Protein AF-A0A1Y5U0S2-F1 (afdb_monomer)

Solvent-accessible surface area (backbone atoms only — not comparable to full-atom values): 6459 Å² total; per-residue (Å²): 103,85,93,36,100,86,48,69,52,39,67,56,48,13,67,76,68,72,52,55,56,70,57,25,43,55,49,47,54,51,54,52,58,73,66,56,73,87,73,82,66,66,82,43,78,85,76,43,61,63,48,78,50,78,46,76,52,78,72,67,49,85,72,50,95,84,62,59,92,66,75,32,26,34,42,30,42,35,42,34,32,69,81,79,69,50,70,50,74,45,80,42,94,61,91,47,68,80,70,59,63,89,118

Foldseek 3Di:
DPPDPVDDDLVNQCVVVVHDSVVSVVVVVVVVVVPDDPPPDDACPVVFDKDKDKDFDDACDDADPPDDDRLRTFIKIWIAGPVVRDIDIDTFPDPDPVRVPPD

Organism: NCBI:txid254357

pLDDT: mean 80.91, std 10.55, range [52.97, 96.06]

Radius of gyration: 17.93 Å; Cα contacts (8 Å, |Δi|>4): 113; chains: 1; bounding box: 38×44×41 Å

Sequence (103 aa):
MVSSKKGISSHQLHRVLGITYKSAWFLTHRIRACMRSGALAPFGSNGGTVEVDETFIGTKHKKSKTARGFAHKNAMLTLVDRNTGQARSIVVDDINRDTLVPI

Secondary structure (DSSP, 8-state):
-TT-TT---HHHHHHHH---HHHHHHHHHHHHHHT-----PPTTTTSPPEEEEEEEES-SSPPPTT--TTTTSEEEEEEEETTT--EEEEEES---HHHHTT-

Mean predicted aligned error: 9.55 Å

InterPro domains:
  IPR024445 ISXO2-like transposase domain [PF12762] (48-102)

Nearest PDB structures (foldseek):
  2qqu-assembly1_A  TM=4.085E-01  e=4.779E+00  Arabidopsis thaliana
  2qqw-assembly1_A  TM=4.067E-01  e=7.011E+00  Arabidopsis thaliana

Structure (mmCIF, N/CA/C/O backbone):
data_AF-A0A1Y5U0S2-F1
#
_entry.id   AF-A0A1Y5U0S2-F1
#
loop_
_atom_site.group_PDB
_atom_site.id
_atom_site.type_symbol
_atom_site.label_atom_id
_atom_site.label_alt_id
_atom_site.label_comp_id
_atom_site.label_asym_id
_atom_site.label_entity_id
_atom_site.label_seq_id
_atom_site.pdbx_PDB_ins_code
_atom_site.Cartn_x
_atom_site.Cartn_y
_atom_site.Cartn_z
_atom_site.occupancy
_atom_site.B_iso_or_equiv
_atom_site.auth_seq_id
_atom_site.auth_comp_id
_atom_site.auth_asym_id
_atom_site.auth_atom_id
_atom_site.pdbx_PDB_model_num
ATOM 1 N N . MET A 1 1 ? -11.380 -15.263 -0.778 1.00 59.25 1 MET A N 1
ATOM 2 C CA . MET A 1 1 ? -12.029 -13.935 -0.599 1.00 59.25 1 MET A CA 1
ATOM 3 C C . MET A 1 1 ? -12.871 -13.549 -1.827 1.00 59.25 1 MET A C 1
ATOM 5 O O . MET A 1 1 ? -12.901 -12.392 -2.217 1.00 59.25 1 MET A O 1
ATOM 9 N N . VAL A 1 2 ? -13.560 -14.517 -2.438 1.00 52.97 2 VAL A N 1
ATOM 10 C CA . VAL A 1 2 ? -13.981 -14.459 -3.854 1.00 52.97 2 VAL A CA 1
ATOM 11 C C . VAL A 1 2 ? -15.354 -13.796 -4.063 1.00 52.97 2 VAL A C 1
ATOM 13 O O . VAL A 1 2 ? -15.691 -13.425 -5.175 1.00 52.97 2 VAL A O 1
ATOM 16 N N . SER A 1 3 ? -16.123 -13.548 -2.996 1.00 64.19 3 SER A N 1
ATOM 17 C CA . SER A 1 3 ? -17.449 -12.913 -3.110 1.00 64.19 3 SER A CA 1
ATOM 18 C C . SER A 1 3 ? -17.414 -11.383 -3.277 1.00 64.19 3 SER A C 1
ATOM 20 O O . SER A 1 3 ? -18.458 -10.773 -3.478 1.00 64.19 3 SER A O 1
ATOM 22 N N . SER A 1 4 ? -16.248 -10.738 -3.163 1.00 66.69 4 SER A N 1
ATOM 23 C CA . SER A 1 4 ? -16.105 -9.283 -3.299 1.00 66.69 4 SER A CA 1
ATOM 24 C C . SER A 1 4 ? -14.924 -8.961 -4.201 1.00 66.69 4 SER A C 1
ATOM 26 O O . SER A 1 4 ? -13.795 -9.362 -3.912 1.00 66.69 4 SER A O 1
ATOM 28 N N . LYS A 1 5 ? -15.170 -8.166 -5.250 1.00 64.06 5 LYS A N 1
ATOM 29 C CA . LYS A 1 5 ? -14.145 -7.699 -6.202 1.00 64.06 5 LYS A CA 1
ATOM 30 C C . LYS A 1 5 ? -12.992 -6.951 -5.516 1.00 64.06 5 LYS A C 1
ATOM 32 O O . LYS A 1 5 ? -11.886 -6.921 -6.036 1.00 64.06 5 LYS A O 1
ATOM 37 N N . LYS A 1 6 ? -13.240 -6.370 -4.335 1.00 73.88 6 LYS A N 1
ATOM 38 C CA . LYS A 1 6 ? -12.258 -5.612 -3.536 1.00 73.88 6 LYS A CA 1
ATOM 39 C C . LYS A 1 6 ? -11.628 -6.438 -2.399 1.00 73.88 6 LYS A C 1
ATOM 41 O O . LYS A 1 6 ? -10.906 -5.893 -1.571 1.00 73.88 6 LYS A O 1
ATOM 46 N N . GLY A 1 7 ? -11.927 -7.737 -2.318 1.00 77.25 7 GLY A N 1
ATOM 47 C CA . GLY A 1 7 ? -11.585 -8.583 -1.175 1.00 77.25 7 GLY A CA 1
ATOM 48 C C . GLY A 1 7 ? -12.549 -8.421 0.008 1.00 77.25 7 GLY A C 1
ATOM 49 O O . GLY A 1 7 ? -13.508 -7.647 -0.034 1.00 77.25 7 GLY A O 1
ATOM 50 N N . ILE A 1 8 ? -12.315 -9.199 1.068 1.00 85.25 8 ILE A N 1
ATOM 51 C CA . ILE A 1 8 ? -13.146 -9.231 2.283 1.00 85.25 8 ILE A CA 1
ATOM 52 C C . ILE A 1 8 ? -12.290 -8.797 3.477 1.00 85.25 8 ILE A C 1
ATOM 54 O O . ILE A 1 8 ? -11.192 -9.320 3.689 1.00 85.25 8 ILE A O 1
ATOM 58 N N . SER A 1 9 ? -12.780 -7.830 4.259 1.00 88.69 9 SER A N 1
ATOM 59 C CA . SER A 1 9 ? -12.124 -7.415 5.502 1.00 88.69 9 SER A CA 1
ATOM 60 C C . SER A 1 9 ? -12.351 -8.448 6.606 1.00 88.69 9 SER A C 1
A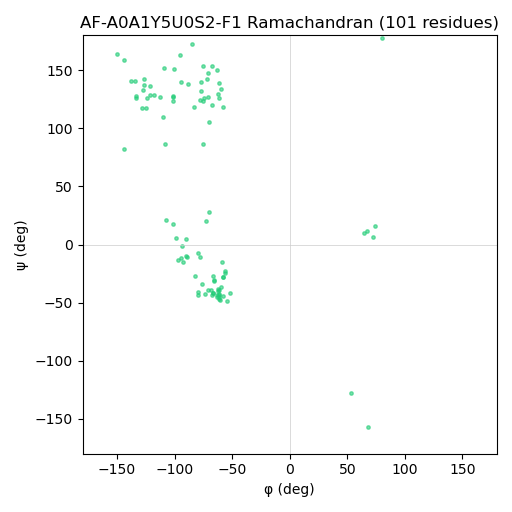TOM 62 O O . SER A 1 9 ? -13.377 -9.129 6.629 1.00 88.69 9 SER A O 1
ATOM 64 N N . SER A 1 10 ? -11.436 -8.533 7.574 1.00 90.25 10 SER A N 1
ATOM 65 C CA . SER A 1 10 ? -11.599 -9.435 8.725 1.00 90.25 10 SER A CA 1
ATOM 66 C C . SER A 1 10 ? -12.890 -9.147 9.503 1.00 90.25 10 SER A C 1
ATOM 68 O O . SER A 1 10 ? -13.484 -10.044 10.090 1.00 90.25 10 SER A O 1
ATOM 70 N N . HIS A 1 11 ? -13.359 -7.897 9.471 1.00 90.50 11 HIS A N 1
ATOM 71 C CA . HIS A 1 11 ? -14.596 -7.481 10.126 1.00 90.50 11 HIS A CA 1
ATOM 72 C C . HIS A 1 11 ? -15.854 -7.918 9.355 1.00 90.50 11 HIS A C 1
ATOM 74 O O . HIS A 1 11 ? -16.860 -8.275 9.961 1.00 90.50 11 HIS A O 1
ATOM 80 N N . GLN A 1 12 ? -15.797 -7.960 8.020 1.00 89.44 12 GLN A N 1
ATOM 81 C CA . GLN A 1 12 ? -16.847 -8.601 7.223 1.00 89.44 12 GLN A CA 1
ATOM 82 C C . GLN A 1 12 ? -16.865 -10.115 7.464 1.00 89.44 12 GLN A C 1
ATOM 84 O O . GLN A 1 12 ? -17.929 -10.690 7.657 1.00 89.44 12 GLN A O 1
ATOM 89 N N . LEU A 1 13 ? -15.691 -10.751 7.532 1.00 89.75 13 LEU A N 1
ATOM 90 C CA . LEU A 1 13 ? -15.581 -12.185 7.811 1.00 89.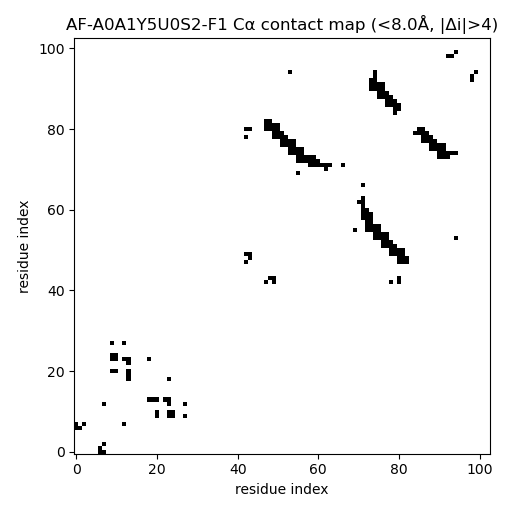75 13 LEU A CA 1
ATOM 91 C C . LEU A 1 13 ? -16.164 -12.554 9.187 1.00 89.75 13 LEU A C 1
ATOM 93 O O . LEU A 1 13 ? -16.851 -13.561 9.313 1.00 89.75 13 LEU A O 1
ATOM 97 N N . HIS A 1 14 ? -15.938 -11.705 10.193 1.00 93.12 14 HIS A N 1
ATOM 98 C CA . HIS A 1 14 ? -16.551 -11.801 11.519 1.00 93.12 14 HIS A CA 1
ATOM 99 C C . HIS A 1 14 ? -18.086 -11.858 11.446 1.00 93.12 14 HIS A C 1
ATOM 101 O O . HIS A 1 14 ? -18.682 -12.759 12.028 1.00 93.12 14 HIS A O 1
ATOM 107 N N . ARG A 1 15 ? -18.716 -10.950 10.687 1.00 92.44 15 ARG A N 1
ATOM 108 C CA . ARG A 1 15 ? -20.180 -10.918 10.529 1.00 92.44 15 ARG A CA 1
AT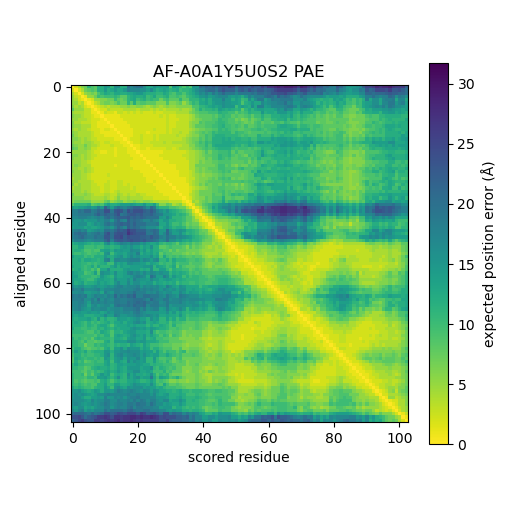OM 109 C C . ARG A 1 15 ? -20.733 -12.105 9.751 1.00 92.44 15 ARG A C 1
ATOM 111 O O . ARG A 1 15 ? -21.785 -12.614 10.102 1.00 92.44 15 ARG A O 1
ATOM 118 N N . VAL A 1 16 ? -20.031 -12.530 8.702 1.00 91.00 16 VAL A N 1
ATOM 119 C CA . VAL A 1 16 ? -20.476 -13.636 7.843 1.00 91.00 16 VAL A CA 1
ATOM 120 C C . VAL A 1 16 ? -20.376 -14.982 8.565 1.00 91.00 16 VAL A C 1
ATOM 122 O O . VAL A 1 16 ? -21.257 -15.816 8.410 1.00 91.00 16 VAL A O 1
ATOM 125 N N . LEU A 1 17 ? -19.315 -15.202 9.350 1.00 89.75 17 LEU A N 1
ATOM 126 C CA . LEU A 1 17 ? -19.071 -16.477 10.036 1.00 89.75 17 LEU A CA 1
ATOM 127 C C . LEU A 1 17 ? -19.607 -16.528 11.476 1.00 89.75 17 LEU A C 1
ATOM 129 O O . LEU A 1 17 ? -19.580 -17.593 12.082 1.00 89.75 17 LEU A O 1
ATOM 133 N N . GLY A 1 18 ? -20.017 -15.398 12.063 1.00 92.62 18 GLY A N 1
ATOM 134 C CA . GLY A 1 18 ? -20.519 -15.334 13.444 1.00 92.62 18 GLY A CA 1
ATOM 135 C C . GLY A 1 18 ? -19.478 -15.626 14.539 1.00 92.62 18 GLY A C 1
ATOM 136 O O . GLY A 1 18 ? -19.831 -15.807 15.699 1.00 92.62 18 GLY A O 1
ATOM 137 N N . ILE A 1 19 ? -18.188 -15.684 14.198 1.00 94.75 19 ILE A N 1
ATOM 138 C CA . ILE A 1 19 ? -17.075 -15.925 15.141 1.00 94.75 19 ILE A CA 1
ATOM 139 C C . ILE A 1 19 ? -16.617 -14.626 15.799 1.00 94.75 19 ILE A C 1
ATOM 141 O O . ILE A 1 19 ? -17.015 -13.572 15.350 1.00 94.75 19 ILE A O 1
ATOM 145 N N . THR A 1 20 ? -15.725 -14.623 16.795 1.00 96.06 20 THR A N 1
ATOM 146 C CA . THR A 1 20 ? -15.180 -13.354 17.334 1.00 96.06 20 THR A CA 1
ATOM 147 C C . THR A 1 20 ? -14.280 -12.622 16.325 1.00 96.06 20 THR A C 1
ATOM 149 O O . THR A 1 20 ? -13.640 -13.245 15.473 1.00 96.06 20 THR A O 1
ATOM 152 N N . TYR A 1 21 ? -14.164 -11.291 16.437 1.00 94.06 21 TYR A N 1
ATOM 153 C CA . TYR A 1 21 ? -13.289 -10.504 15.554 1.00 94.06 21 TYR A CA 1
ATOM 154 C C . TYR A 1 21 ? -11.816 -10.935 15.643 1.00 94.06 21 TYR A C 1
ATOM 156 O O . TYR A 1 21 ? -11.136 -11.000 14.620 1.00 94.06 21 TYR A O 1
ATOM 164 N N . LYS A 1 22 ? -11.335 -11.304 16.840 1.00 96.06 22 LYS A N 1
ATOM 165 C CA . LYS A 1 22 ? -9.968 -11.812 17.047 1.00 96.06 22 LYS A CA 1
ATOM 166 C C . LYS A 1 22 ? -9.729 -13.106 16.262 1.00 96.06 22 LYS A C 1
ATOM 168 O O . LYS A 1 22 ? -8.722 -13.216 15.563 1.00 96.06 22 LYS A O 1
ATOM 173 N N . SER A 1 23 ? -10.676 -14.045 16.308 1.00 94.44 23 SER A N 1
ATOM 174 C CA . SER A 1 23 ? -10.604 -15.292 15.538 1.00 94.44 23 SER A CA 1
ATOM 175 C C . SER A 1 23 ? -10.704 -15.043 14.033 1.00 94.44 23 SER A C 1
ATOM 177 O O . SER A 1 23 ? -9.927 -15.610 13.268 1.00 94.44 23 SER A O 1
ATOM 179 N N . ALA A 1 24 ? -11.595 -14.145 13.597 1.00 94.44 24 ALA A N 1
ATOM 180 C CA . ALA A 1 24 ? -11.707 -13.763 12.190 1.00 94.44 24 ALA A CA 1
ATOM 181 C C . ALA A 1 24 ? -10.415 -13.121 11.673 1.00 94.44 24 ALA A C 1
ATOM 183 O O . ALA A 1 24 ? -9.952 -13.452 10.582 1.00 94.44 24 ALA A O 1
ATOM 184 N N . TRP A 1 25 ? -9.793 -12.241 12.458 1.00 93.88 25 TRP A N 1
ATOM 185 C CA . TRP A 1 25 ? -8.516 -11.619 12.119 1.00 93.88 25 TRP A CA 1
ATOM 186 C C . TRP A 1 25 ? -7.406 -12.661 11.970 1.00 93.88 25 TRP A C 1
ATOM 188 O O . TRP A 1 25 ? -6.706 -12.654 10.954 1.00 93.88 25 TRP A O 1
ATOM 198 N N . PHE A 1 26 ? -7.308 -13.596 12.919 1.00 94.50 26 PHE A N 1
ATOM 199 C CA . PHE A 1 26 ? -6.340 -14.691 12.880 1.00 94.50 26 PHE A CA 1
ATOM 200 C C . PHE A 1 26 ? -6.539 -15.593 11.652 1.00 94.50 26 PHE A C 1
ATOM 202 O O . PHE A 1 26 ? -5.597 -15.849 10.899 1.00 94.50 26 PHE A O 1
ATOM 209 N N . LEU A 1 27 ? -7.779 -16.009 11.385 1.00 92.75 27 LEU A N 1
ATOM 210 C CA . LEU A 1 27 ? -8.126 -16.839 10.233 1.00 92.75 27 LEU A CA 1
ATOM 211 C C . LEU A 1 27 ? -7.816 -16.135 8.905 1.00 92.75 27 LEU A C 1
ATOM 213 O O . LEU A 1 27 ? -7.231 -16.734 8.003 1.00 92.75 27 LEU A O 1
ATOM 217 N N . THR A 1 28 ? -8.155 -14.848 8.791 1.00 91.56 28 THR A N 1
ATOM 218 C CA . THR A 1 28 ? -7.952 -14.085 7.551 1.00 91.56 28 THR A CA 1
ATOM 219 C C . THR A 1 28 ? -6.469 -13.998 7.178 1.00 91.56 28 THR A C 1
ATOM 221 O O . THR A 1 28 ? -6.130 -14.103 5.999 1.00 91.56 28 THR A O 1
ATOM 224 N N . HIS A 1 29 ? -5.573 -13.849 8.160 1.00 90.00 29 HIS A N 1
ATOM 225 C CA . HIS A 1 29 ? -4.127 -13.844 7.910 1.00 90.00 29 HIS A CA 1
ATOM 226 C C . HIS A 1 29 ? -3.641 -15.179 7.341 1.00 90.00 29 HIS A C 1
ATOM 228 O O . HIS A 1 29 ? -2.898 -15.193 6.361 1.00 90.00 29 HIS A O 1
ATOM 234 N N . ARG A 1 30 ? -4.114 -16.303 7.890 1.00 90.69 30 ARG A N 1
ATOM 235 C CA . ARG A 1 30 ? -3.729 -17.640 7.415 1.00 90.69 30 ARG A CA 1
ATOM 236 C C . ARG A 1 30 ? -4.253 -17.931 6.016 1.00 90.69 30 ARG A C 1
ATOM 238 O O . ARG A 1 30 ? -3.493 -18.396 5.177 1.00 90.69 30 ARG A O 1
ATOM 245 N N . ILE A 1 31 ? -5.511 -17.587 5.741 1.00 88.94 31 ILE A N 1
ATOM 246 C CA . ILE A 1 31 ? -6.084 -17.729 4.397 1.00 88.94 31 ILE A CA 1
ATOM 247 C C . ILE A 1 31 ? -5.258 -16.928 3.383 1.00 88.94 31 ILE A C 1
ATOM 249 O O . ILE A 1 31 ? -4.924 -17.452 2.326 1.00 88.94 31 ILE A O 1
ATOM 253 N N . ARG A 1 32 ? -4.869 -15.685 3.706 1.00 86.44 32 ARG A N 1
ATOM 254 C CA . ARG A 1 32 ? -4.005 -14.869 2.832 1.00 86.44 32 ARG A CA 1
ATOM 255 C C . ARG A 1 32 ? -2.632 -15.493 2.610 1.00 86.44 32 ARG A C 1
ATOM 257 O O . ARG A 1 32 ? -2.144 -15.457 1.487 1.00 86.44 32 ARG A O 1
ATOM 264 N N . ALA A 1 33 ? -2.036 -16.077 3.646 1.00 85.62 33 ALA A N 1
ATOM 265 C CA . ALA A 1 33 ? -0.767 -16.783 3.521 1.00 85.62 33 ALA A CA 1
ATOM 266 C C . ALA A 1 33 ? -0.887 -18.007 2.597 1.00 85.62 33 ALA A C 1
ATOM 268 O O . ALA A 1 33 ? -0.064 -18.164 1.704 1.00 85.62 33 ALA A O 1
ATOM 269 N N . CYS A 1 34 ? -1.942 -18.817 2.742 1.00 84.94 34 CYS A N 1
ATOM 270 C CA . CYS A 1 34 ? -2.201 -19.966 1.866 1.00 84.94 34 CYS A CA 1
ATOM 271 C C . CYS A 1 34 ? -2.524 -19.561 0.418 1.00 84.94 34 CYS A C 1
ATOM 273 O O . CYS A 1 34 ? -2.228 -20.309 -0.504 1.00 84.94 34 CYS A O 1
ATOM 275 N N . MET A 1 35 ? -3.127 -18.386 0.210 1.00 80.25 35 MET A N 1
ATOM 276 C CA . MET A 1 35 ? -3.424 -17.845 -1.123 1.00 80.25 35 MET A CA 1
ATOM 277 C C . MET A 1 35 ? -2.203 -17.238 -1.829 1.00 80.25 35 MET A C 1
ATOM 279 O O . MET A 1 35 ? -2.299 -16.897 -3.007 1.00 80.25 35 MET A O 1
ATOM 283 N N . ARG A 1 36 ? -1.073 -17.050 -1.138 1.00 75.25 36 ARG A N 1
ATOM 284 C CA . ARG A 1 36 ? 0.135 -16.488 -1.745 1.00 75.25 36 ARG A CA 1
ATOM 285 C C . ARG A 1 36 ? 0.730 -17.514 -2.712 1.00 75.25 36 ARG A C 1
ATOM 287 O O . ARG A 1 36 ? 1.358 -18.473 -2.279 1.00 75.25 36 ARG A O 1
ATOM 294 N N . SER A 1 37 ? 0.572 -17.302 -4.018 1.00 67.12 37 SER A N 1
ATOM 295 C CA . SER A 1 37 ? 1.345 -18.041 -5.015 1.00 67.12 37 SER A CA 1
ATOM 296 C C . SER A 1 37 ? 2.799 -17.561 -4.954 1.00 67.12 37 SER A C 1
ATOM 298 O O . SER A 1 37 ? 3.083 -16.363 -4.983 1.00 67.12 37 SER A O 1
ATOM 300 N N . GLY A 1 38 ? 3.736 -18.496 -4.798 1.00 59.91 38 GLY A N 1
ATOM 301 C CA . GLY A 1 38 ? 5.170 -18.240 -4.604 1.00 59.91 38 GLY A CA 1
ATOM 302 C C . GLY A 1 38 ? 5.905 -17.699 -5.834 1.00 59.91 38 GLY A C 1
ATOM 303 O O . GLY A 1 38 ? 7.095 -17.949 -5.987 1.00 59.91 38 GLY A O 1
ATOM 304 N N . ALA A 1 39 ? 5.227 -16.983 -6.729 1.00 56.06 39 ALA A N 1
ATOM 305 C CA . ALA A 1 39 ? 5.833 -16.449 -7.935 1.00 56.06 39 ALA A CA 1
ATOM 306 C C . ALA A 1 39 ? 6.700 -15.226 -7.591 1.00 56.06 39 ALA A C 1
ATOM 308 O O . ALA A 1 39 ? 6.281 -14.075 -7.691 1.00 56.06 39 ALA A O 1
ATOM 309 N N . LEU A 1 40 ? 7.958 -15.476 -7.232 1.00 56.66 40 LEU A N 1
ATOM 310 C CA . LEU A 1 40 ? 9.058 -14.520 -7.407 1.00 56.66 40 LEU A CA 1
ATOM 311 C C . LEU A 1 40 ? 9.455 -14.392 -8.891 1.00 56.66 40 LEU A C 1
ATOM 313 O O . LEU A 1 40 ? 10.559 -13.956 -9.194 1.00 56.66 40 LEU A O 1
ATOM 317 N N . ALA A 1 41 ? 8.572 -14.782 -9.818 1.00 62.62 41 ALA A N 1
ATOM 318 C CA . ALA A 1 41 ? 8.819 -14.640 -11.238 1.00 62.62 41 ALA A CA 1
ATOM 319 C C . ALA A 1 41 ? 9.031 -13.150 -11.572 1.00 62.62 41 ALA A C 1
ATOM 321 O O . ALA A 1 41 ? 8.268 -12.304 -11.083 1.00 62.62 41 ALA A O 1
ATOM 322 N N . PRO A 1 42 ? 10.066 -12.822 -12.360 1.00 65.81 42 PRO A N 1
ATOM 323 C CA . PRO A 1 42 ? 10.255 -11.470 -12.850 1.00 65.81 42 PRO A CA 1
ATOM 324 C C . PRO A 1 42 ? 9.064 -11.071 -13.729 1.00 65.81 42 PRO A C 1
ATOM 326 O O . PRO A 1 42 ? 8.658 -11.816 -14.630 1.00 65.81 42 PRO A O 1
ATOM 329 N N . PHE A 1 43 ? 8.497 -9.898 -13.439 1.00 69.88 43 PHE A N 1
ATOM 330 C CA . PHE A 1 43 ? 7.473 -9.273 -14.275 1.00 69.88 43 PHE A CA 1
ATOM 331 C C . PHE A 1 43 ? 8.068 -8.996 -15.660 1.00 69.88 43 PHE A C 1
ATOM 333 O O . PHE A 1 43 ? 9.230 -8.617 -15.764 1.00 69.88 43 PHE A O 1
ATOM 340 N N . GLY A 1 44 ? 7.305 -9.230 -16.730 1.00 64.62 44 GLY A N 1
ATOM 341 C CA . GLY A 1 44 ? 7.776 -8.957 -18.094 1.00 64.62 44 GLY A CA 1
ATOM 342 C C . GLY A 1 44 ? 8.840 -9.922 -18.640 1.00 64.62 44 GLY A C 1
ATOM 343 O O . GLY A 1 44 ? 9.308 -9.718 -19.757 1.00 64.62 44 GLY A O 1
ATOM 344 N N . SER A 1 45 ? 9.184 -11.008 -17.930 1.00 62.00 45 SER A N 1
ATOM 345 C CA . SER A 1 45 ? 10.221 -11.972 -18.364 1.00 62.00 45 SER A CA 1
ATOM 346 C C . SER A 1 45 ? 9.964 -12.652 -19.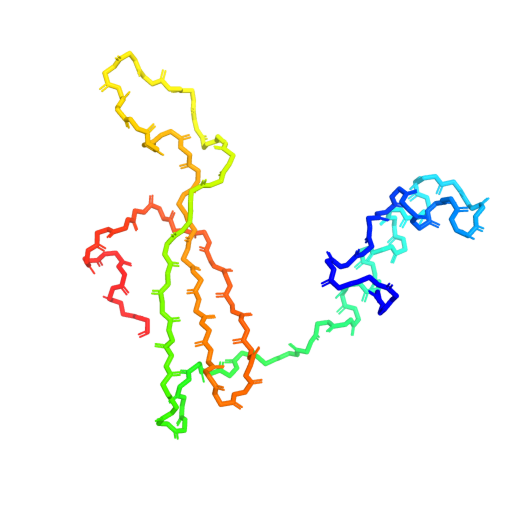716 1.00 62.00 45 SER A C 1
ATOM 348 O O . SER A 1 45 ? 10.889 -13.195 -20.310 1.00 62.00 45 SER A O 1
ATOM 350 N N . ASN A 1 46 ? 8.737 -12.566 -20.236 1.00 63.81 46 ASN A N 1
ATOM 351 C CA . ASN A 1 46 ? 8.341 -13.093 -21.542 1.00 63.81 46 ASN A CA 1
ATOM 352 C C . ASN A 1 46 ? 8.110 -11.992 -22.604 1.00 63.81 46 ASN A C 1
ATOM 354 O O . ASN A 1 46 ? 7.367 -12.207 -23.558 1.00 63.81 46 ASN A O 1
ATOM 358 N N . GLY A 1 47 ? 8.673 -10.791 -22.413 1.00 64.88 47 GLY A N 1
ATOM 359 C CA . GLY A 1 47 ? 8.482 -9.644 -23.315 1.00 64.88 47 GLY A CA 1
ATOM 360 C C . GLY A 1 47 ? 7.103 -8.982 -23.205 1.00 64.88 47 GLY A C 1
ATOM 361 O O . GLY A 1 47 ? 6.689 -8.247 -24.099 1.00 64.88 47 GLY A O 1
ATOM 362 N N . GLY A 1 48 ? 6.369 -9.264 -22.124 1.00 71.81 48 GLY A N 1
ATOM 363 C CA . GLY A 1 48 ? 5.066 -8.662 -21.859 1.00 71.81 48 GLY A CA 1
ATOM 364 C C . GLY A 1 48 ? 5.183 -7.192 -21.466 1.00 71.81 48 GLY A C 1
ATOM 365 O O . GLY A 1 48 ? 6.098 -6.806 -20.739 1.00 71.81 48 GLY A O 1
ATOM 366 N N . THR A 1 49 ? 4.242 -6.370 -21.929 1.00 79.88 49 THR A N 1
ATOM 367 C CA . THR A 1 49 ? 4.157 -4.964 -21.526 1.00 79.88 49 THR A CA 1
ATOM 368 C C . THR A 1 49 ? 3.773 -4.872 -20.052 1.00 79.88 49 THR A C 1
ATOM 370 O O . THR A 1 49 ? 2.700 -5.332 -19.651 1.00 79.88 49 THR A O 1
ATOM 373 N N . VAL A 1 50 ? 4.644 -4.250 -19.259 1.00 84.06 50 VAL A N 1
ATOM 374 C CA . VAL A 1 50 ? 4.385 -3.924 -17.856 1.00 84.06 50 VAL A CA 1
ATOM 375 C C . VAL A 1 50 ? 4.029 -2.446 -17.766 1.00 84.06 50 VAL A C 1
ATOM 377 O O . VAL A 1 50 ? 4.790 -1.590 -18.210 1.00 84.06 50 VAL A O 1
ATOM 380 N N . GLU A 1 51 ? 2.864 -2.151 -17.206 1.00 86.75 51 GLU A N 1
ATOM 381 C CA . GLU A 1 51 ? 2.465 -0.793 -16.851 1.00 86.75 51 GLU A CA 1
ATOM 382 C C . GLU A 1 51 ? 2.949 -0.478 -15.441 1.00 86.75 51 GLU A C 1
ATOM 384 O O . GLU A 1 51 ? 2.864 -1.315 -14.538 1.00 86.75 51 GLU A O 1
ATOM 389 N N . VAL A 1 52 ? 3.468 0.732 -15.268 1.00 86.62 52 VA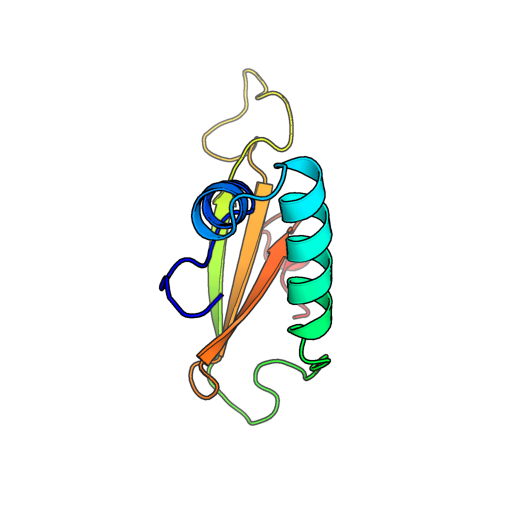L A N 1
ATOM 390 C CA . VAL A 1 52 ? 4.017 1.215 -14.005 1.00 86.62 52 VAL A CA 1
ATOM 391 C C . VAL A 1 52 ? 3.291 2.501 -13.645 1.00 86.62 52 VAL A C 1
ATOM 393 O O . VAL A 1 52 ? 3.236 3.412 -14.467 1.00 86.62 52 VAL A O 1
ATOM 396 N N . ASP A 1 53 ? 2.729 2.555 -12.442 1.00 87.88 53 ASP A N 1
ATOM 397 C CA . ASP A 1 53 ? 2.030 3.733 -11.924 1.00 87.88 53 ASP A CA 1
ATOM 398 C C . ASP A 1 53 ? 2.398 3.974 -10.457 1.00 87.88 53 ASP A C 1
ATOM 400 O O . ASP A 1 53 ? 2.530 3.028 -9.664 1.00 87.88 53 ASP A O 1
ATOM 404 N N . GLU A 1 54 ? 2.560 5.241 -10.085 1.00 87.81 54 GLU A N 1
ATOM 405 C CA . GLU A 1 54 ? 2.777 5.655 -8.706 1.00 87.81 54 GLU A CA 1
ATOM 406 C C . GLU A 1 54 ? 1.475 6.055 -8.002 1.00 87.81 54 GLU A C 1
ATOM 408 O O . GLU A 1 54 ? 0.605 6.750 -8.518 1.00 87.81 54 GLU A O 1
ATOM 413 N N . THR A 1 55 ? 1.340 5.659 -6.740 1.00 88.25 55 THR A N 1
ATOM 414 C CA . THR A 1 55 ? 0.213 6.050 -5.893 1.00 88.25 55 THR A CA 1
ATOM 415 C C . THR A 1 55 ? 0.698 6.493 -4.516 1.00 88.25 55 THR A C 1
ATOM 417 O O . THR A 1 55 ? 1.571 5.8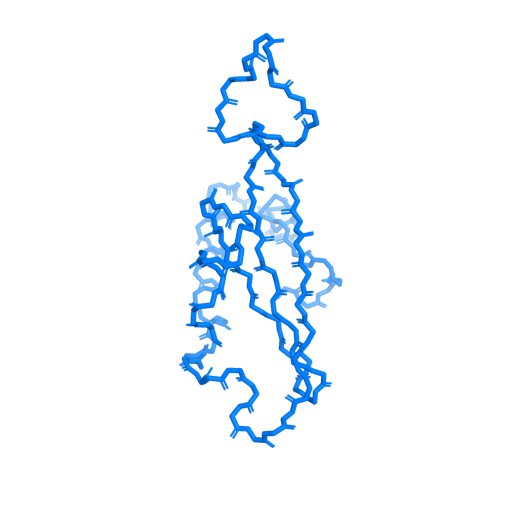75 -3.911 1.00 88.25 55 THR A O 1
ATOM 420 N N . PHE A 1 56 ? 0.080 7.547 -3.971 1.00 88.00 56 PHE A N 1
ATOM 421 C CA . PHE A 1 56 ? 0.414 8.095 -2.653 1.00 88.00 56 PHE A CA 1
ATOM 422 C C . PHE A 1 56 ? -0.690 7.839 -1.623 1.00 88.00 56 PHE A C 1
ATOM 424 O O . PHE A 1 56 ? -1.751 8.472 -1.660 1.00 88.00 56 PHE A O 1
ATOM 431 N N . ILE A 1 57 ? -0.436 6.953 -0.654 1.00 86.75 57 ILE A N 1
ATOM 432 C CA . ILE A 1 57 ? -1.442 6.520 0.333 1.00 86.75 57 ILE A CA 1
ATOM 433 C C . ILE A 1 57 ? -0.941 6.696 1.771 1.00 86.75 57 ILE A C 1
ATOM 435 O O . ILE A 1 57 ? 0.216 6.444 2.108 1.00 86.75 57 ILE A O 1
ATOM 439 N N . GLY A 1 58 ? -1.857 7.104 2.653 1.00 85.56 58 GLY A N 1
ATOM 440 C CA . GLY A 1 58 ? -1.597 7.233 4.086 1.00 85.56 58 GLY A CA 1
ATOM 441 C C . GLY A 1 58 ? -0.620 8.358 4.429 1.00 85.56 58 GLY A C 1
ATOM 442 O O . GLY A 1 58 ? -0.463 9.307 3.663 1.00 85.56 58 GLY A O 1
ATOM 443 N N . THR A 1 59 ? 0.017 8.233 5.593 1.00 85.62 59 THR A N 1
ATOM 444 C CA . THR A 1 59 ? 0.966 9.210 6.144 1.00 85.62 59 THR A CA 1
ATOM 445 C C . THR A 1 59 ? 2.249 8.477 6.531 1.00 85.62 59 THR A C 1
ATOM 447 O O . THR A 1 59 ? 2.199 7.602 7.392 1.00 85.62 59 THR A O 1
ATOM 450 N N . LYS A 1 60 ? 3.378 8.819 5.898 1.00 83.56 60 LYS A N 1
ATOM 451 C CA . LYS A 1 60 ? 4.722 8.301 6.221 1.00 83.56 60 LYS A CA 1
ATOM 452 C C . LYS A 1 60 ? 5.293 9.024 7.441 1.00 83.56 60 LYS A C 1
ATOM 454 O O . LYS A 1 60 ? 5.840 8.404 8.343 1.00 83.56 60 LYS A O 1
ATOM 459 N N . HIS A 1 61 ? 5.139 10.346 7.482 1.00 83.50 61 HIS A N 1
ATOM 460 C CA . HIS A 1 61 ? 5.631 11.194 8.566 1.00 83.50 61 HIS A CA 1
ATOM 461 C C . HIS A 1 61 ? 4.747 12.433 8.740 1.00 83.50 61 HIS A C 1
ATOM 463 O O . HIS A 1 61 ? 3.941 12.779 7.874 1.00 83.50 61 HIS A O 1
ATOM 469 N N . LYS A 1 62 ? 4.881 13.119 9.883 1.00 84.75 62 LYS A N 1
ATOM 470 C CA . LYS A 1 62 ? 4.144 14.363 10.136 1.00 84.75 62 LYS A CA 1
ATOM 471 C C . LYS A 1 62 ? 4.536 15.403 9.086 1.00 84.75 62 LYS A C 1
ATOM 473 O O . LYS A 1 62 ? 5.715 15.697 8.912 1.00 84.75 62 LYS A O 1
ATOM 478 N N . LYS A 1 63 ? 3.542 15.970 8.401 1.00 82.12 63 LYS A N 1
ATOM 479 C CA . LYS A 1 63 ? 3.753 16.963 7.344 1.00 82.12 63 LYS A CA 1
ATOM 480 C C . LYS A 1 63 ? 4.531 18.169 7.888 1.00 82.12 63 LYS A C 1
ATOM 482 O O . LYS A 1 63 ? 4.049 18.857 8.789 1.00 82.12 63 LYS A O 1
ATOM 487 N N . SER A 1 64 ? 5.720 18.427 7.338 1.00 83.31 64 SER A N 1
ATOM 488 C CA . SER A 1 64 ? 6.465 19.662 7.613 1.00 83.31 64 SER A CA 1
ATOM 489 C C . SER A 1 64 ? 5.673 20.878 7.122 1.00 83.31 64 SER A C 1
ATOM 491 O O . SER A 1 64 ? 4.953 20.790 6.127 1.00 83.31 64 SER A O 1
ATOM 493 N N . LYS A 1 65 ? 5.834 22.037 7.775 1.00 81.44 65 LYS A N 1
ATOM 494 C CA . LYS A 1 65 ? 5.200 23.300 7.348 1.00 81.44 65 LYS A CA 1
ATOM 495 C C . LYS A 1 65 ? 5.586 23.697 5.917 1.00 81.44 65 LYS A C 1
ATOM 497 O O . LYS A 1 65 ? 4.799 24.340 5.236 1.00 81.44 65 LYS A O 1
ATOM 502 N N . THR A 1 66 ? 6.768 23.284 5.460 1.00 84.38 66 THR A N 1
ATOM 503 C CA . THR A 1 66 ? 7.277 23.534 4.103 1.00 84.38 66 THR A CA 1
ATOM 504 C C . THR A 1 66 ? 6.907 22.438 3.099 1.00 84.38 66 THR A C 1
ATOM 506 O O . THR A 1 66 ? 7.097 22.617 1.896 1.00 84.38 66 THR A O 1
ATOM 509 N N . ALA A 1 67 ? 6.370 21.301 3.558 1.00 78.50 67 ALA A N 1
ATOM 510 C CA . ALA A 1 67 ? 6.058 20.173 2.689 1.00 78.50 67 ALA A CA 1
ATOM 511 C C . ALA A 1 67 ? 4.806 20.454 1.847 1.00 78.50 67 ALA A C 1
ATOM 513 O O . ALA A 1 67 ? 3.721 20.743 2.364 1.00 78.50 67 ALA A O 1
ATOM 514 N N . ARG A 1 68 ? 4.944 20.309 0.528 1.00 77.88 68 ARG A N 1
ATOM 515 C CA . ARG A 1 68 ? 3.860 20.483 -0.446 1.00 77.88 68 ARG A CA 1
ATOM 516 C C . ARG A 1 68 ? 3.299 19.131 -0.887 1.00 77.88 68 ARG A C 1
ATOM 518 O O . ARG A 1 68 ? 3.997 18.121 -0.876 1.00 77.88 68 ARG A O 1
ATOM 525 N N . GLY A 1 69 ? 2.016 19.124 -1.251 1.00 83.19 69 GLY A N 1
ATOM 526 C CA . GLY A 1 69 ? 1.349 17.963 -1.843 1.00 83.19 69 GLY A CA 1
ATOM 527 C C . GLY A 1 69 ? 1.487 16.669 -1.032 1.00 83.19 69 GLY A C 1
ATOM 528 O O . GLY A 1 69 ? 1.186 16.626 0.166 1.00 83.19 69 GLY A O 1
ATOM 529 N N . PHE A 1 70 ? 1.928 15.616 -1.717 1.00 80.50 70 PHE A N 1
ATOM 530 C CA . PHE A 1 70 ? 1.994 14.232 -1.249 1.00 80.50 70 PHE A CA 1
ATOM 531 C C . PHE A 1 70 ? 3.314 13.846 -0.558 1.00 80.50 70 PHE A C 1
ATOM 533 O O . PHE A 1 70 ? 3.453 12.701 -0.151 1.00 80.50 70 PHE A O 1
ATOM 540 N N . ALA A 1 71 ? 4.244 14.783 -0.337 1.00 82.06 71 ALA A N 1
ATOM 541 C CA . ALA A 1 71 ? 5.573 14.506 0.237 1.00 82.06 71 ALA A CA 1
ATOM 542 C C . ALA A 1 71 ? 5.568 13.803 1.613 1.00 82.06 71 ALA A C 1
ATOM 544 O O . ALA A 1 71 ? 6.537 13.162 1.995 1.00 82.06 71 ALA A O 1
ATOM 545 N N . HIS A 1 72 ? 4.473 13.917 2.367 1.00 84.56 72 HIS A N 1
ATOM 546 C CA . HIS A 1 72 ? 4.311 13.294 3.685 1.00 84.56 72 HIS A CA 1
ATOM 547 C C . HIS A 1 72 ? 3.616 11.924 3.631 1.00 84.56 72 HIS A C 1
ATOM 549 O O . HIS A 1 72 ? 3.382 11.313 4.676 1.00 84.56 72 HIS A O 1
ATOM 555 N N . LYS A 1 73 ? 3.219 11.462 2.441 1.00 87.75 73 LYS A N 1
ATOM 556 C CA . LYS A 1 73 ? 2.503 10.201 2.221 1.00 87.75 73 LYS A CA 1
ATOM 557 C C . LYS A 1 73 ? 3.475 9.081 1.865 1.00 87.75 73 LYS A C 1
ATOM 559 O O . LYS A 1 73 ? 4.613 9.343 1.494 1.00 87.75 73 LYS A O 1
ATOM 564 N N . ASN A 1 74 ? 3.027 7.833 1.977 1.00 86.75 74 ASN A N 1
ATOM 565 C CA . ASN A 1 74 ? 3.821 6.714 1.478 1.00 86.75 74 ASN A CA 1
ATOM 566 C C . ASN A 1 74 ? 3.726 6.693 -0.045 1.00 86.75 74 ASN A C 1
ATOM 568 O O . ASN A 1 74 ? 2.614 6.645 -0.579 1.00 86.75 74 ASN A O 1
ATOM 572 N N . ALA A 1 75 ? 4.877 6.741 -0.709 1.00 87.62 75 ALA A N 1
ATOM 573 C CA . ALA A 1 75 ? 4.991 6.500 -2.135 1.00 87.62 75 ALA A CA 1
ATOM 574 C C . ALA A 1 75 ? 4.919 4.994 -2.394 1.00 87.62 75 ALA A C 1
ATOM 576 O O . ALA A 1 75 ? 5.562 4.192 -1.714 1.00 87.62 75 ALA A O 1
ATOM 577 N N . MET A 1 76 ? 4.094 4.604 -3.354 1.00 86.19 76 MET A N 1
ATOM 578 C CA . MET A 1 76 ? 3.878 3.213 -3.700 1.00 86.19 76 MET A CA 1
ATOM 579 C C . MET A 1 76 ? 3.946 3.071 -5.212 1.00 86.19 76 MET A C 1
ATOM 581 O O . MET A 1 76 ? 3.271 3.807 -5.922 1.00 86.19 76 MET A O 1
ATOM 585 N N . LEU A 1 77 ? 4.770 2.148 -5.687 1.00 87.94 77 LEU A N 1
ATOM 586 C CA . LEU A 1 77 ? 4.893 1.820 -7.098 1.00 87.94 77 LEU A CA 1
ATOM 587 C C . LEU A 1 77 ? 4.118 0.536 -7.361 1.00 87.94 77 LEU A C 1
ATOM 589 O O . LEU A 1 77 ? 4.343 -0.475 -6.688 1.00 87.94 77 LEU A O 1
ATOM 593 N N . THR A 1 78 ? 3.216 0.563 -8.335 1.00 87.38 78 THR A N 1
ATOM 594 C CA . THR A 1 78 ? 2.490 -0.627 -8.774 1.00 87.38 78 THR A CA 1
ATOM 595 C C . THR A 1 78 ? 2.901 -0.997 -10.190 1.00 87.38 78 THR A C 1
ATOM 597 O O . THR A 1 78 ? 2.838 -0.182 -11.101 1.00 87.38 78 THR A O 1
ATOM 600 N N . LEU A 1 79 ? 3.308 -2.253 -10.347 1.00 86.06 79 LEU A N 1
ATOM 601 C CA . LEU A 1 79 ? 3.624 -2.915 -11.603 1.00 86.06 79 LEU A CA 1
ATOM 602 C C . LEU A 1 79 ? 2.433 -3.788 -11.988 1.00 86.06 79 LEU A C 1
ATOM 604 O O . LEU A 1 79 ? 1.997 -4.612 -11.179 1.00 86.06 79 LEU A O 1
ATOM 608 N N . VAL A 1 80 ? 1.928 -3.642 -13.208 1.00 85.56 80 VAL A N 1
ATOM 609 C CA . VAL A 1 80 ? 0.854 -4.474 -13.758 1.00 85.56 80 VAL A CA 1
ATOM 610 C C . VAL A 1 80 ? 1.327 -5.092 -15.064 1.00 85.56 80 VAL A C 1
ATOM 612 O O . VAL A 1 80 ? 1.601 -4.386 -16.028 1.00 85.56 80 VAL A O 1
ATOM 615 N N . ASP A 1 81 ? 1.410 -6.417 -15.114 1.00 84.56 81 ASP A N 1
ATOM 616 C CA . ASP A 1 81 ? 1.669 -7.138 -16.360 1.00 84.56 81 ASP A CA 1
ATOM 617 C C . ASP A 1 81 ? 0.351 -7.313 -17.122 1.00 84.56 81 ASP A C 1
ATOM 619 O O . 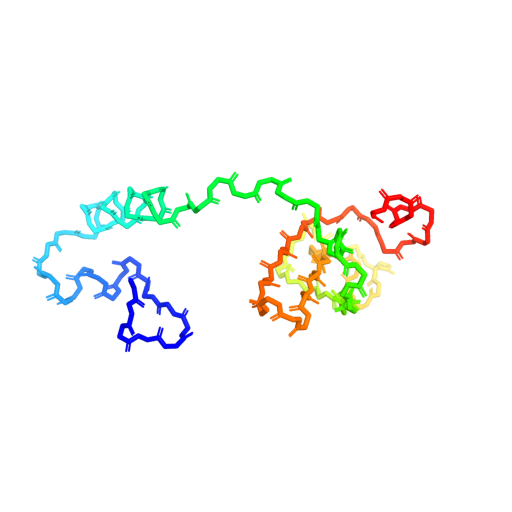ASP A 1 81 ? -0.586 -7.952 -16.631 1.00 84.56 81 ASP A O 1
ATOM 623 N N . ARG A 1 82 ? 0.273 -6.749 -18.332 1.00 81.62 82 ARG A N 1
ATOM 624 C CA . ARG A 1 82 ? -0.945 -6.793 -19.150 1.00 81.62 82 ARG A CA 1
ATOM 625 C C . ARG A 1 82 ? -1.324 -8.190 -19.616 1.00 81.62 82 ARG A C 1
ATOM 627 O O . ARG A 1 82 ? -2.511 -8.464 -19.767 1.00 81.62 82 ARG A O 1
ATOM 634 N N . ASN A 1 83 ? -0.348 -9.064 -19.836 1.00 79.44 83 ASN A N 1
ATOM 635 C CA . ASN A 1 83 ? -0.603 -10.396 -20.378 1.00 79.44 83 ASN A CA 1
ATOM 636 C C . ASN A 1 83 ? -1.110 -11.345 -19.294 1.00 79.44 83 ASN A C 1
ATOM 638 O O . ASN A 1 83 ? -2.016 -12.141 -19.529 1.00 79.44 83 ASN A O 1
ATOM 642 N N . THR A 1 84 ? -0.526 -11.265 -18.098 1.00 77.75 84 THR A N 1
ATOM 643 C CA . THR A 1 84 ? -0.882 -12.153 -16.984 1.00 77.75 84 THR A CA 1
ATOM 644 C C . THR A 1 84 ? -1.961 -11.566 -16.074 1.00 77.75 84 THR A C 1
ATOM 646 O O . THR A 1 84 ? -2.545 -12.294 -15.270 1.00 77.75 84 THR A O 1
ATOM 649 N N . GLY A 1 85 ? -2.226 -10.257 -16.170 1.00 78.19 85 GLY A N 1
ATOM 650 C CA . GLY A 1 85 ? -3.124 -9.527 -15.273 1.00 78.19 85 GLY A CA 1
ATOM 651 C C . GLY A 1 85 ? -2.626 -9.479 -13.826 1.00 78.19 85 GLY A C 1
ATOM 652 O O . GLY A 1 85 ? -3.377 -9.104 -12.923 1.00 78.19 85 GLY A O 1
ATOM 653 N N . GLN A 1 86 ? -1.381 -9.896 -13.576 1.00 78.94 86 GLN A N 1
ATOM 654 C CA . GLN A 1 86 ? -0.788 -9.864 -12.250 1.00 78.94 86 GLN A CA 1
ATOM 655 C C . GLN A 1 86 ? -0.378 -8.436 -11.911 1.00 78.94 86 GLN A C 1
ATOM 657 O O . GLN A 1 86 ? 0.157 -7.713 -12.748 1.00 78.94 86 GLN A O 1
ATOM 662 N N . ALA A 1 87 ? -0.608 -8.051 -10.659 1.00 82.12 87 ALA A N 1
ATOM 663 C CA . ALA A 1 87 ? -0.174 -6.772 -10.124 1.00 82.12 87 ALA A CA 1
ATOM 664 C C . ALA A 1 87 ? 0.743 -6.997 -8.921 1.00 82.12 87 ALA A C 1
ATOM 666 O O . ALA A 1 87 ? 0.455 -7.827 -8.050 1.00 82.12 87 ALA A O 1
ATOM 667 N N . ARG A 1 88 ? 1.839 -6.244 -8.854 1.00 80.62 88 ARG A N 1
ATOM 668 C CA . ARG A 1 88 ? 2.731 -6.191 -7.698 1.00 80.62 88 ARG A CA 1
ATOM 669 C C . ARG A 1 88 ? 2.934 -4.750 -7.289 1.00 80.62 88 ARG A C 1
ATOM 671 O O . ARG A 1 88 ? 3.245 -3.892 -8.099 1.00 80.62 88 ARG A O 1
ATOM 678 N N . SER A 1 89 ? 2.805 -4.529 -5.996 1.00 84.44 89 SER A N 1
ATOM 679 C CA . SER A 1 89 ? 2.877 -3.216 -5.392 1.00 84.44 89 SER A CA 1
ATOM 680 C C . SER A 1 89 ? 3.994 -3.187 -4.365 1.00 84.44 89 SER A C 1
ATOM 682 O O . SER A 1 89 ? 4.046 -4.060 -3.494 1.00 84.44 89 SER A O 1
ATOM 684 N N . ILE A 1 90 ? 4.871 -2.196 -4.458 1.00 83.81 90 ILE A N 1
ATOM 685 C CA . ILE A 1 90 ? 6.014 -2.012 -3.566 1.00 83.81 90 ILE A CA 1
ATOM 686 C C . ILE A 1 90 ? 5.994 -0.601 -2.990 1.00 83.81 90 ILE A C 1
ATOM 688 O O . ILE A 1 90 ? 5.712 0.370 -3.687 1.00 83.81 90 ILE A O 1
ATOM 692 N N . VAL A 1 91 ? 6.266 -0.484 -1.692 1.00 84.25 91 VAL A N 1
ATOM 693 C CA . VAL A 1 91 ? 6.494 0.826 -1.073 1.00 84.25 91 VAL A CA 1
ATOM 694 C C . VAL A 1 91 ? 7.908 1.248 -1.443 1.00 84.25 91 VAL A C 1
ATOM 696 O O . VAL A 1 91 ? 8.847 0.494 -1.196 1.00 84.25 91 VAL A O 1
ATOM 699 N N . VAL A 1 92 ? 8.037 2.425 -2.045 1.00 84.25 92 VAL A N 1
ATOM 700 C CA . VAL A 1 92 ? 9.323 3.010 -2.434 1.00 84.25 92 VAL A CA 1
ATOM 701 C C . VAL A 1 92 ? 9.626 4.200 -1.538 1.00 84.25 92 VAL A C 1
ATOM 703 O O . VAL A 1 92 ? 8.715 4.849 -1.013 1.00 84.25 92 VAL A O 1
ATOM 706 N N . ASP A 1 93 ? 10.908 4.479 -1.336 1.00 80.62 93 ASP A N 1
ATOM 707 C CA . ASP A 1 93 ? 11.299 5.635 -0.539 1.00 80.62 93 ASP A CA 1
ATOM 708 C C . ASP A 1 93 ? 11.075 6.944 -1.285 1.00 80.62 93 ASP A C 1
ATOM 710 O O . ASP A 1 93 ? 10.497 7.856 -0.692 1.00 80.62 93 ASP A O 1
ATOM 714 N N . ASP A 1 94 ? 11.421 6.971 -2.576 1.00 76.94 94 ASP A N 1
ATOM 715 C CA . ASP A 1 94 ? 11.288 8.111 -3.481 1.00 76.94 94 ASP A CA 1
ATOM 716 C C . ASP A 1 94 ? 10.916 7.651 -4.906 1.00 76.94 94 ASP A C 1
ATOM 718 O O . ASP A 1 94 ? 11.147 6.503 -5.284 1.00 76.94 94 ASP A O 1
ATOM 722 N N . ILE A 1 95 ? 10.340 8.558 -5.707 1.00 78.12 95 ILE A N 1
ATOM 723 C CA . ILE A 1 95 ? 9.894 8.316 -7.104 1.00 78.12 95 ILE A CA 1
ATOM 724 C C . ILE A 1 95 ? 10.905 8.895 -8.116 1.00 78.12 95 ILE A C 1
ATOM 726 O O . ILE A 1 95 ? 10.624 9.106 -9.291 1.00 78.12 95 ILE A O 1
ATOM 730 N N . ASN A 1 96 ? 12.130 9.167 -7.669 1.00 81.25 96 ASN A N 1
ATOM 731 C CA . ASN A 1 96 ? 13.178 9.653 -8.558 1.00 81.25 96 ASN A CA 1
ATOM 732 C C . ASN A 1 96 ? 13.640 8.536 -9.500 1.00 81.25 96 ASN A C 1
ATOM 734 O O . ASN A 1 96 ? 13.688 7.367 -9.117 1.00 81.25 96 ASN A O 1
ATOM 738 N N . ARG A 1 97 ? 14.040 8.907 -10.722 1.00 77.19 97 ARG A N 1
ATOM 739 C CA . ARG A 1 97 ? 14.527 7.960 -11.739 1.00 77.19 97 ARG A CA 1
ATOM 740 C C . ARG A 1 97 ? 15.636 7.053 -11.200 1.00 77.19 97 ARG A C 1
ATOM 742 O O . ARG A 1 97 ? 15.596 5.853 -11.439 1.00 77.19 97 ARG A O 1
ATOM 749 N N . ASP A 1 98 ? 16.565 7.612 -10.431 1.00 79.31 98 ASP A N 1
ATOM 750 C CA . ASP A 1 98 ? 17.694 6.867 -9.861 1.00 79.31 98 ASP A CA 1
ATOM 751 C C . ASP A 1 98 ? 17.254 5.822 -8.823 1.00 79.31 98 ASP A C 1
ATOM 753 O O . ASP A 1 98 ? 17.912 4.804 -8.642 1.00 79.31 98 ASP A O 1
ATOM 757 N N . THR A 1 99 ? 16.120 6.051 -8.155 1.00 75.06 99 THR A N 1
ATOM 758 C CA . THR A 1 99 ? 15.538 5.126 -7.172 1.00 75.06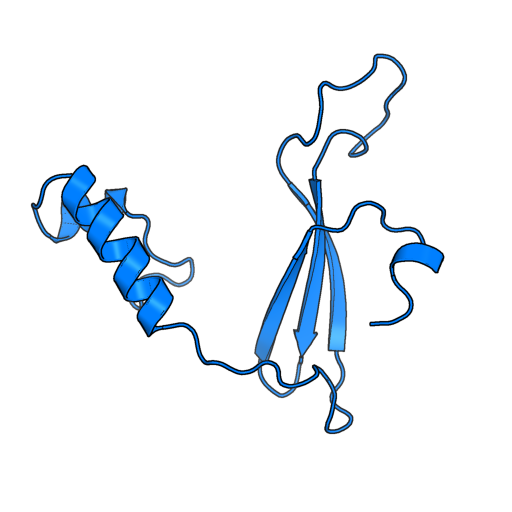 99 THR A CA 1
ATOM 759 C C . THR A 1 99 ? 14.717 4.019 -7.842 1.00 75.06 99 THR A C 1
ATOM 761 O O . THR A 1 99 ? 14.587 2.932 -7.287 1.00 75.06 99 THR A O 1
ATOM 764 N N . LEU A 1 100 ? 14.161 4.282 -9.030 1.00 74.94 100 LEU A N 1
ATOM 765 C CA . LEU A 1 100 ? 13.238 3.383 -9.735 1.00 74.94 100 LEU A CA 1
ATOM 766 C C . LEU A 1 100 ? 13.899 2.509 -10.812 1.00 74.94 100 LEU A C 1
ATOM 768 O O . LEU A 1 100 ? 13.272 1.573 -11.293 1.00 74.94 100 LEU A O 1
ATOM 772 N N . VAL A 1 101 ? 15.135 2.800 -11.218 1.00 65.94 101 VAL A N 1
ATOM 773 C CA . VAL A 1 101 ? 15.873 2.030 -12.232 1.00 65.94 101 VAL A CA 1
ATOM 774 C C . VAL A 1 101 ? 16.984 1.262 -11.510 1.00 65.94 101 VAL A C 1
ATOM 776 O O . VAL A 1 101 ? 18.083 1.784 -11.340 1.00 65.94 101 VAL A O 1
ATOM 779 N N . PRO A 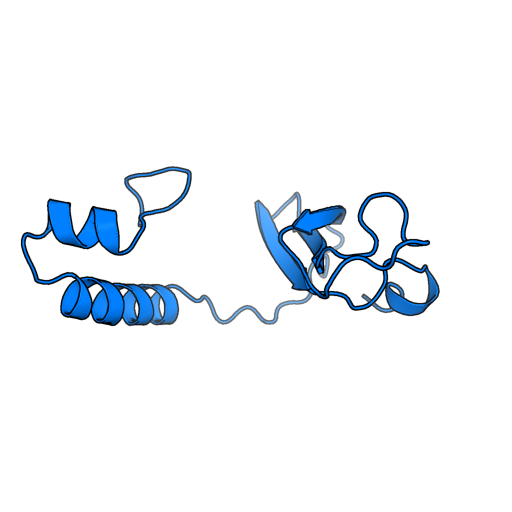1 102 ? 16.691 0.061 -10.984 1.00 57.09 102 PRO A N 1
ATOM 780 C CA . PRO A 1 102 ? 16.780 -1.133 -11.820 1.00 57.09 102 PRO A CA 1
ATOM 781 C C . PRO A 1 102 ? 15.672 -2.131 -11.446 1.00 57.09 102 PRO A C 1
ATOM 783 O O . PRO A 1 102 ? 15.888 -3.038 -10.641 1.00 57.09 102 PRO A O 1
ATOM 786 N N . ILE A 1 103 ? 14.466 -1.919 -11.972 1.00 53.78 103 ILE A N 1
ATOM 787 C CA . ILE A 1 103 ? 13.334 -2.846 -11.812 1.00 53.78 103 ILE A CA 1
ATOM 788 C C . ILE A 1 103 ? 13.213 -3.707 -13.066 1.00 53.78 103 ILE A C 1
ATOM 790 O O . ILE A 1 103 ? 13.357 -3.138 -14.172 1.00 53.78 103 ILE A O 1
#